Protein AF-M5PEW3-F1 (afdb_monomer)

Mean predicted aligned error: 4.43 Å

pLDDT: mean 91.27, std 10.27, range [37.97, 98.25]

Foldseek 3Di:
DPLQLACVLFDDPPDVLVVDQADAADVVGDPVLVVLLVSQQVNLVLCPDPVSCVVRVHPHDFKDACSRRVHSYGWIWGWDQDPVRDTDIDTDHNDDDPDDDDD

Nearest PDB structures (foldseek):
  2okl-assembly2_B  TM=9.380E-01  e=1.832E-09  Bacillus cereus ATCC 14579
  2aie-assembly1_P  TM=9.416E-01  e=1.873E-07  Streptococcus pneumoniae
  2ai7-assembly1_A  TM=9.437E-01  e=2.130E-07  Streptococcus pneumoniae
  3sw8-assembly1_P  TM=9.429E-01  e=9.339E-07  Streptococcus pneumoniae
  6ow7-assembly2_Q  TM=9.092E-01  e=7.701E-07  Streptococcus pneumoniae

Secondary structure (DSSP, 8-state):
--TTSSGGGSPPTT-GGGGSPPBP--SSPPHHHHHHHHHHHHHHHHHHSHHHHHHHTPPP-SEEEGGGGT--B-EEEEEEE-TTS-EEEEEEES---------

InterPro domains:
  IPR023635 Peptide deformylase [PF01327] (10-97)
  IPR036821 Peptide deformylase superfamily [G3DSA:3.90.45.10] (6-103)
  IPR036821 Peptide deformylase superfamily [SSF56420] (10-91)

Organism: NCBI:txid1274524

Sequence (103 aa):
MNKFHSDDLIIKEGHEILRKATADVSLPPTVEAKEELSAMLRFLQNSQDPQTAKTYRHRPGVGLSANQICLEKRLFASHFTDEENRQRGLHALKPNIIAIPSA

Structure (mmCIF, N/CA/C/O backbone):
data_AF-M5PEW3-F1
#
_entry.id   AF-M5PEW3-F1
#
loop_
_atom_site.group_PDB
_atom_site.id
_atom_site.type_symbol
_atom_site.label_atom_id
_atom_site.label_alt_id
_atom_site.label_comp_id
_atom_site.label_asym_id
_atom_site.label_entity_id
_atom_site.label_seq_id
_atom_site.pdbx_PDB_ins_code
_atom_site.Cartn_x
_atom_site.Cartn_y
_ato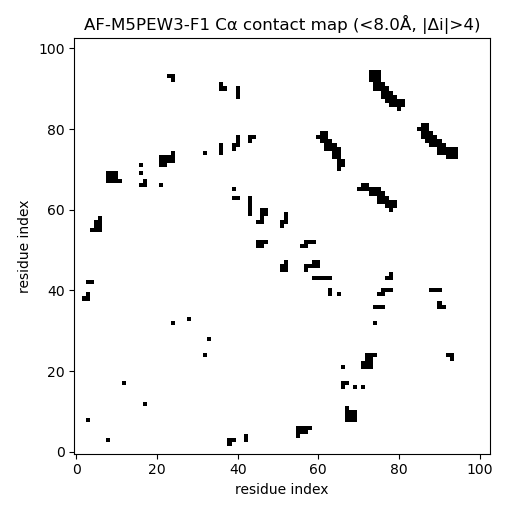m_site.Cartn_z
_atom_site.occupancy
_atom_site.B_iso_or_equiv
_atom_site.auth_seq_id
_atom_site.auth_comp_id
_atom_site.auth_asym_id
_atom_site.auth_atom_id
_atom_site.pdbx_PDB_model_num
ATOM 1 N N . MET A 1 1 ? -3.009 17.959 -8.376 1.00 37.97 1 MET A N 1
ATOM 2 C CA . MET A 1 1 ? -3.584 16.684 -8.867 1.00 37.97 1 MET A CA 1
ATOM 3 C C . MET A 1 1 ? -4.080 15.878 -7.670 1.00 37.97 1 MET A C 1
ATOM 5 O O . MET A 1 1 ? -3.283 15.276 -6.967 1.00 37.97 1 MET A O 1
ATOM 9 N N . ASN A 1 2 ? -5.389 15.939 -7.403 1.00 49.28 2 ASN A N 1
ATOM 10 C CA . ASN A 1 2 ? -6.070 15.400 -6.215 1.00 49.28 2 ASN A CA 1
ATOM 11 C C . ASN A 1 2 ? -6.566 13.958 -6.433 1.00 49.28 2 ASN A C 1
ATOM 13 O O . ASN A 1 2 ? -7.748 13.671 -6.288 1.00 49.28 2 ASN A O 1
ATOM 17 N N . LYS A 1 3 ? -5.676 13.032 -6.798 1.00 55.72 3 LYS A N 1
ATOM 18 C CA . LYS A 1 3 ? -6.067 11.659 -7.165 1.00 55.72 3 LYS A CA 1
ATOM 19 C C . LYS A 1 3 ? -6.497 10.755 -5.991 1.00 55.72 3 LYS A C 1
ATOM 21 O O . LYS A 1 3 ? -6.686 9.588 -6.259 1.00 55.72 3 LYS A O 1
ATOM 26 N N . PHE A 1 4 ? -6.632 11.236 -4.742 1.00 62.59 4 PHE A N 1
ATOM 27 C CA . PHE A 1 4 ? -6.758 10.382 -3.531 1.00 62.59 4 PHE A CA 1
ATOM 28 C C . PHE A 1 4 ? -7.734 10.880 -2.438 1.00 62.59 4 PHE A C 1
ATOM 30 O O . PHE A 1 4 ? -7.474 10.690 -1.257 1.00 62.59 4 PHE A O 1
ATOM 37 N N . HIS A 1 5 ? -8.833 11.558 -2.793 1.00 65.25 5 HIS A N 1
ATOM 38 C CA . HIS A 1 5 ? -9.757 12.157 -1.801 1.00 65.25 5 HIS A CA 1
ATOM 39 C C . HIS A 1 5 ? -10.980 11.296 -1.446 1.00 65.25 5 HIS A C 1
ATOM 41 O O . HIS A 1 5 ? -11.789 11.724 -0.635 1.00 65.25 5 HIS A O 1
ATOM 47 N N . SER A 1 6 ? -11.172 10.130 -2.066 1.00 66.12 6 SER A N 1
ATOM 48 C CA . SER A 1 6 ? -12.348 9.281 -1.823 1.00 66.12 6 SER A CA 1
ATOM 49 C C . SER A 1 6 ? -11.998 7.805 -1.987 1.00 66.12 6 SER A C 1
ATOM 51 O O . SER A 1 6 ? -11.122 7.459 -2.778 1.00 66.12 6 SER A O 1
ATOM 53 N N . ASP A 1 7 ? -12.712 6.934 -1.282 1.00 71.62 7 ASP A N 1
ATOM 54 C CA . ASP A 1 7 ? -12.624 5.477 -1.447 1.00 71.62 7 ASP A CA 1
ATOM 55 C C . ASP A 1 7 ? -13.120 4.982 -2.808 1.00 71.62 7 ASP A C 1
ATOM 57 O O . ASP A 1 7 ? -12.841 3.844 -3.176 1.00 71.62 7 ASP A O 1
ATOM 61 N N . ASP A 1 8 ? -13.796 5.828 -3.591 1.00 72.56 8 ASP A N 1
ATOM 62 C CA . ASP A 1 8 ? -14.264 5.495 -4.946 1.00 72.56 8 ASP A CA 1
ATOM 63 C C . ASP A 1 8 ? -13.124 5.114 -5.907 1.00 72.56 8 ASP A C 1
ATOM 65 O O . ASP A 1 8 ? -13.354 4.533 -6.966 1.00 72.56 8 ASP A O 1
ATOM 69 N N . LEU A 1 9 ? -11.885 5.437 -5.536 1.00 81.94 9 LEU A N 1
ATOM 70 C CA . LEU A 1 9 ? -10.677 5.070 -6.266 1.00 81.94 9 LEU A CA 1
ATOM 71 C C . LEU A 1 9 ? -10.268 3.612 -6.044 1.00 81.94 9 LEU A C 1
ATOM 73 O O . LEU A 1 9 ? -9.521 3.071 -6.857 1.00 81.94 9 LEU A O 1
ATOM 77 N N . ILE A 1 10 ? -10.724 2.988 -4.953 1.00 90.75 10 ILE A N 1
ATOM 78 C CA . ILE A 1 10 ? -10.436 1.591 -4.649 1.00 90.75 10 ILE A CA 1
ATOM 79 C C . ILE A 1 10 ? -11.391 0.712 -5.451 1.00 90.75 10 ILE A C 1
ATOM 81 O O . ILE A 1 10 ? -12.592 0.631 -5.175 1.00 90.75 10 ILE A O 1
ATOM 85 N N . ILE A 1 11 ? -10.853 0.007 -6.441 1.00 93.19 11 ILE A N 1
ATOM 86 C CA . ILE A 1 11 ? -11.647 -0.94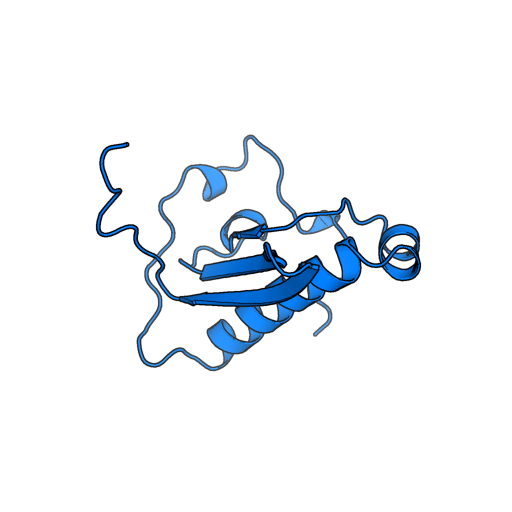3 -7.214 1.00 93.19 11 ILE A CA 1
ATOM 87 C C . ILE A 1 11 ? -12.043 -2.150 -6.369 1.00 93.19 11 ILE A C 1
ATOM 89 O O . ILE A 1 11 ? -11.303 -2.622 -5.502 1.00 93.19 11 ILE A O 1
ATOM 93 N N . LYS A 1 12 ? -13.238 -2.665 -6.650 1.00 92.38 12 LYS A N 1
ATOM 94 C CA . LYS A 1 12 ? -13.830 -3.791 -5.929 1.00 92.38 12 LYS A CA 1
ATOM 95 C C . LYS A 1 12 ? -13.491 -5.117 -6.603 1.00 92.38 12 LYS A C 1
ATOM 97 O O . LYS A 1 12 ? -13.041 -5.166 -7.750 1.00 92.38 12 LYS A O 1
ATOM 102 N N . GLU A 1 13 ? -13.717 -6.198 -5.864 1.00 92.12 13 GLU A N 1
ATOM 103 C CA . GLU A 1 13 ? -13.571 -7.560 -6.368 1.00 92.12 13 GLU A CA 1
ATOM 104 C C . GLU A 1 13 ? -14.318 -7.763 -7.699 1.00 92.12 13 GLU A C 1
ATOM 106 O O . GLU A 1 13 ? -15.374 -7.181 -7.936 1.00 92.12 13 GLU A O 1
ATOM 111 N N . GLY A 1 14 ? -13.736 -8.582 -8.579 1.00 93.50 14 GLY A N 1
ATOM 112 C CA . GLY A 1 14 ? -14.245 -8.841 -9.928 1.00 93.50 14 GLY A CA 1
ATOM 113 C C . GLY A 1 14 ? -13.573 -8.004 -11.019 1.00 93.50 14 GLY A C 1
ATOM 114 O O . GLY A 1 14 ? -13.605 -8.402 -12.180 1.00 93.50 14 GLY A O 1
ATOM 115 N N . HIS A 1 15 ? -12.895 -6.903 -10.674 1.00 94.81 15 HIS A N 1
ATOM 116 C CA . HIS A 1 15 ? -12.139 -6.122 -11.655 1.00 94.81 15 HIS A CA 1
ATOM 117 C C . HIS A 1 15 ? -10.889 -6.879 -12.144 1.00 94.81 15 HIS A C 1
ATOM 119 O O . HIS A 1 15 ? -10.074 -7.341 -11.344 1.00 94.81 15 HIS A O 1
ATOM 125 N N . GLU A 1 16 ? -10.697 -6.965 -13.464 1.00 94.38 16 GLU A N 1
ATOM 126 C CA . GLU A 1 16 ? -9.679 -7.817 -14.102 1.00 94.38 16 GLU A CA 1
ATOM 127 C C . GLU A 1 16 ? -8.241 -7.499 -13.649 1.00 94.38 16 GLU A C 1
ATOM 129 O O . GLU A 1 16 ? -7.445 -8.405 -13.418 1.00 94.38 16 GLU A O 1
ATOM 134 N N . ILE A 1 17 ? -7.911 -6.218 -13.445 1.00 94.19 17 ILE A N 1
ATOM 135 C CA . ILE A 1 17 ? -6.576 -5.786 -12.982 1.00 94.19 17 ILE A CA 1
ATOM 136 C C . ILE A 1 17 ? -6.180 -6.372 -11.614 1.00 94.19 17 ILE A C 1
ATOM 138 O O . ILE A 1 17 ? -4.995 -6.553 -11.348 1.00 94.19 17 ILE A O 1
ATOM 142 N N . LEU A 1 18 ? -7.147 -6.734 -10.759 1.00 95.56 18 LEU A N 1
ATOM 143 C CA . LEU A 1 18 ? -6.869 -7.398 -9.480 1.00 95.56 18 LEU A CA 1
ATOM 144 C C . LEU A 1 18 ? -6.396 -8.849 -9.665 1.00 95.56 18 LEU A C 1
ATOM 146 O O . LEU A 1 18 ? -5.866 -9.445 -8.731 1.00 95.56 18 LEU A O 1
ATOM 150 N N . ARG A 1 19 ? -6.595 -9.427 -10.857 1.00 94.62 19 ARG A N 1
ATOM 151 C CA . ARG A 1 19 ? -6.158 -10.779 -11.237 1.00 94.62 19 ARG A CA 1
ATOM 152 C C . ARG A 1 19 ? -4.925 -10.775 -12.145 1.00 94.62 19 ARG A C 1
ATOM 154 O O . ARG A 1 19 ? -4.392 -11.844 -12.430 1.00 94.62 19 ARG A O 1
ATOM 161 N N . LYS A 1 20 ? -4.462 -9.601 -12.585 1.00 92.56 20 LYS A N 1
ATOM 162 C CA . LYS A 1 20 ? -3.269 -9.444 -13.425 1.00 92.56 20 LYS A CA 1
ATOM 163 C C . LYS A 1 20 ? -2.017 -9.283 -12.570 1.00 92.56 20 LYS A C 1
ATOM 165 O O . LYS A 1 20 ? -2.033 -8.615 -11.537 1.00 92.56 20 LYS A O 1
ATOM 170 N N . ALA A 1 21 ? -0.915 -9.871 -13.029 1.00 91.50 21 ALA A N 1
ATOM 171 C CA . ALA A 1 21 ? 0.398 -9.564 -12.484 1.00 91.50 21 ALA A CA 1
ATOM 172 C C . ALA A 1 21 ? 0.769 -8.126 -12.872 1.00 91.50 21 ALA A C 1
ATOM 174 O O . ALA A 1 21 ? 0.763 -7.782 -14.050 1.00 91.50 21 ALA A O 1
ATOM 175 N N . THR A 1 22 ? 1.077 -7.284 -11.887 1.00 92.50 22 THR A N 1
ATOM 176 C CA . THR A 1 22 ? 1.471 -5.889 -12.132 1.00 92.50 22 THR A CA 1
ATOM 177 C C . THR A 1 22 ? 2.818 -5.803 -12.840 1.00 92.50 22 THR A C 1
ATOM 179 O O . THR A 1 22 ? 3.728 -6.565 -12.500 1.00 92.50 22 THR A O 1
ATOM 182 N N . ALA A 1 23 ? 2.984 -4.822 -13.729 1.00 92.06 23 ALA A N 1
ATOM 183 C CA . ALA A 1 23 ? 4.251 -4.593 -14.409 1.00 92.06 23 ALA A CA 1
ATOM 184 C C . ALA A 1 23 ? 5.356 -4.141 -13.440 1.00 92.06 23 ALA A C 1
ATOM 186 O O . ALA A 1 23 ? 5.115 -3.448 -12.444 1.00 92.06 23 ALA A O 1
ATOM 187 N N . ASP A 1 24 ? 6.590 -4.528 -13.754 1.00 91.69 24 ASP A N 1
ATOM 188 C CA . ASP A 1 24 ? 7.769 -4.059 -13.036 1.00 91.69 24 ASP A CA 1
ATOM 189 C C . ASP A 1 24 ? 7.961 -2.544 -13.210 1.00 91.69 24 ASP A C 1
ATOM 191 O O . ASP A 1 24 ? 7.632 -1.958 -14.241 1.00 91.69 24 ASP A O 1
ATOM 195 N N . VAL A 1 25 ? 8.532 -1.909 -12.186 1.00 92.81 25 VAL A N 1
ATOM 196 C CA . VAL A 1 25 ? 8.888 -0.484 -12.194 1.00 92.81 25 VAL A CA 1
ATOM 197 C C . VAL A 1 25 ? 10.396 -0.308 -12.363 1.00 92.81 25 VAL A C 1
ATOM 199 O O . VAL A 1 25 ? 11.180 -1.144 -11.906 1.00 92.81 25 VAL A O 1
ATOM 202 N N . SER A 1 26 ? 10.814 0.776 -13.023 1.00 92.25 26 SER A N 1
ATOM 203 C CA . SER A 1 26 ? 12.231 1.061 -13.269 1.00 92.25 26 SER A CA 1
ATOM 204 C C . SER A 1 26 ? 12.995 1.350 -11.976 1.00 92.25 26 SER A C 1
ATOM 206 O O . SER A 1 26 ? 12.453 1.917 -11.025 1.00 92.25 26 SER A O 1
ATOM 208 N N . LEU A 1 27 ? 14.288 1.022 -11.975 1.00 90.69 27 LEU A N 1
ATOM 209 C CA . LEU A 1 27 ? 15.239 1.432 -10.945 1.00 90.69 27 LEU A CA 1
ATOM 210 C C . LEU A 1 27 ? 16.401 2.179 -11.628 1.00 90.69 27 LEU A C 1
ATOM 212 O O . LEU A 1 27 ? 17.053 1.586 -12.486 1.00 90.69 27 LEU A O 1
ATOM 216 N N . PRO A 1 28 ? 16.655 3.460 -11.292 1.00 93.12 28 PRO A N 1
ATOM 217 C CA . PRO A 1 28 ? 15.970 4.264 -10.274 1.00 93.12 28 PRO A CA 1
ATOM 218 C C . PRO A 1 28 ? 14.498 4.571 -10.631 1.00 93.12 28 PRO A C 1
ATOM 220 O O . PRO A 1 28 ? 14.124 4.539 -11.808 1.00 93.12 28 PRO A O 1
ATOM 223 N N . PRO A 1 29 ? 13.644 4.860 -9.630 1.00 93.06 29 PRO A N 1
ATOM 224 C CA . PRO A 1 29 ? 12.241 5.142 -9.895 1.00 93.06 29 PRO A CA 1
ATOM 225 C C . PRO A 1 29 ? 12.020 6.463 -10.611 1.00 93.06 29 PRO A C 1
ATOM 227 O O . PRO A 1 29 ? 12.667 7.470 -10.301 1.00 93.06 29 PRO A O 1
ATOM 230 N N . THR A 1 30 ? 11.033 6.461 -11.506 1.00 95.62 30 THR A N 1
ATOM 231 C CA . THR A 1 30 ? 10.521 7.674 -12.141 1.00 95.62 30 THR A CA 1
ATOM 232 C C . THR A 1 30 ? 9.932 8.628 -11.102 1.00 95.62 30 THR A C 1
ATOM 234 O O . THR A 1 30 ? 9.544 8.229 -10.000 1.00 95.62 30 THR A O 1
ATOM 237 N N . VAL A 1 31 ? 9.852 9.911 -11.461 1.00 96.00 31 VAL A N 1
ATOM 238 C CA . VAL A 1 31 ? 9.187 10.927 -10.628 1.00 96.00 31 VAL A CA 1
ATOM 239 C C . VAL A 1 31 ? 7.737 10.523 -10.355 1.00 96.00 31 VAL A C 1
ATOM 241 O O . VAL A 1 31 ? 7.312 10.527 -9.206 1.00 96.00 31 VAL A O 1
ATOM 244 N N . GLU A 1 32 ? 7.031 10.055 -11.385 1.00 94.75 32 GLU A N 1
ATOM 245 C CA . GLU A 1 32 ? 5.649 9.589 -11.272 1.00 94.75 32 GLU A CA 1
ATOM 246 C C . GLU A 1 32 ? 5.492 8.452 -10.247 1.00 94.75 32 GLU A C 1
ATOM 248 O O . GLU A 1 32 ? 4.642 8.541 -9.367 1.00 94.75 32 GLU A O 1
ATOM 253 N N . ALA A 1 33 ? 6.347 7.421 -10.281 1.00 94.94 33 ALA A N 1
ATOM 254 C CA . ALA A 1 33 ? 6.260 6.307 -9.331 1.00 94.94 33 ALA A CA 1
ATOM 255 C C . ALA A 1 33 ? 6.482 6.756 -7.873 1.00 94.94 33 ALA A C 1
ATOM 257 O O . ALA A 1 33 ? 5.862 6.228 -6.948 1.00 94.94 33 ALA A O 1
ATOM 258 N N . LYS A 1 34 ? 7.352 7.753 -7.652 1.00 95.62 34 LYS A N 1
ATOM 259 C CA . LYS A 1 34 ? 7.567 8.349 -6.321 1.00 95.62 34 LYS A CA 1
ATOM 260 C C . LYS A 1 34 ? 6.338 9.120 -5.844 1.00 95.62 34 LYS A C 1
ATOM 262 O O . LYS A 1 34 ? 5.983 9.037 -4.666 1.00 95.62 34 LYS A O 1
ATOM 267 N N . GLU A 1 35 ? 5.704 9.872 -6.739 1.00 95.94 35 GLU A N 1
ATOM 268 C CA . GLU A 1 35 ? 4.482 10.619 -6.442 1.00 95.94 35 GLU A CA 1
ATOM 269 C C . GLU A 1 35 ? 3.309 9.682 -6.142 1.00 95.94 35 GLU A C 1
ATOM 271 O O . GLU A 1 35 ? 2.601 9.899 -5.160 1.00 95.94 35 GLU A O 1
ATOM 276 N N . GLU A 1 36 ? 3.149 8.609 -6.920 1.00 95.81 36 GLU A N 1
ATOM 277 C CA . GLU A 1 36 ? 2.132 7.574 -6.706 1.00 95.81 36 GLU A CA 1
ATOM 278 C C . GLU A 1 36 ? 2.279 6.928 -5.325 1.00 95.81 36 GLU A C 1
ATOM 280 O O . GLU A 1 36 ? 1.325 6.930 -4.550 1.00 95.81 36 GLU A O 1
ATOM 285 N N . LEU A 1 37 ? 3.481 6.467 -4.962 1.00 96.50 37 LEU A N 1
ATOM 286 C CA . LEU A 1 37 ? 3.758 5.903 -3.634 1.00 96.50 37 LEU A CA 1
ATOM 287 C C . LEU A 1 37 ? 3.470 6.891 -2.503 1.00 96.50 37 LEU A C 1
ATOM 289 O O . LEU A 1 37 ? 2.831 6.531 -1.515 1.00 96.50 37 LEU A O 1
ATOM 293 N N . SER A 1 38 ? 3.917 8.139 -2.663 1.00 96.75 38 SER A N 1
ATOM 294 C CA . SER A 1 38 ? 3.695 9.187 -1.664 1.00 96.75 38 SER A CA 1
ATOM 295 C C . SER A 1 38 ? 2.206 9.440 -1.453 1.00 96.75 38 SER A C 1
ATOM 297 O O . SER A 1 38 ? 1.756 9.670 -0.332 1.00 96.75 38 SER A O 1
ATOM 299 N N . ALA A 1 39 ? 1.427 9.403 -2.529 1.00 95.44 39 ALA A N 1
ATOM 300 C CA . ALA A 1 39 ? -0.001 9.629 -2.471 1.00 95.44 39 ALA A CA 1
ATOM 301 C C . ALA A 1 39 ? -0.764 8.415 -1.909 1.00 95.44 39 ALA A C 1
ATOM 303 O O . ALA A 1 39 ? -1.683 8.603 -1.114 1.00 95.44 39 ALA A O 1
ATOM 304 N N . MET A 1 40 ? -0.323 7.189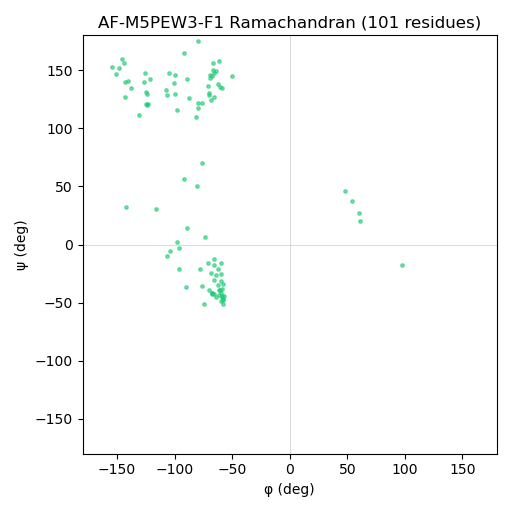 -2.215 1.00 96.56 40 MET A N 1
ATOM 305 C CA . MET A 1 40 ? -0.815 5.958 -1.584 1.00 96.56 40 MET A CA 1
ATOM 306 C C . MET A 1 40 ? -0.596 5.973 -0.065 1.00 96.56 40 MET A C 1
ATOM 308 O O . MET A 1 40 ? -1.505 5.636 0.690 1.00 9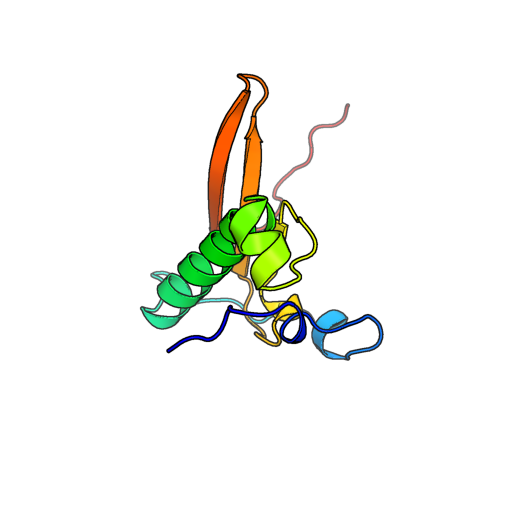6.56 40 MET A O 1
ATOM 312 N N . LEU A 1 41 ? 0.581 6.402 0.407 1.00 97.19 41 LEU A N 1
ATOM 313 C CA . LEU A 1 41 ? 0.851 6.492 1.843 1.00 97.19 41 LEU A CA 1
ATOM 314 C C . LEU A 1 41 ? -0.004 7.572 2.524 1.00 97.19 41 LEU A C 1
ATOM 316 O O . LEU A 1 41 ? -0.559 7.323 3.592 1.00 97.19 41 LEU A O 1
ATOM 320 N N . ARG A 1 42 ? -0.162 8.746 1.896 1.00 95.31 42 ARG A N 1
ATOM 321 C CA . ARG A 1 42 ? -1.043 9.813 2.410 1.00 95.31 42 ARG A CA 1
ATOM 322 C C . ARG A 1 42 ? -2.498 9.366 2.497 1.00 95.31 42 ARG A C 1
ATOM 324 O O . ARG A 1 42 ? -3.170 9.700 3.466 1.00 95.31 42 ARG A O 1
ATOM 331 N N . PHE A 1 43 ? -2.978 8.601 1.516 1.00 94.69 43 PHE A N 1
ATOM 332 C CA . PHE A 1 43 ? -4.311 8.005 1.568 1.00 94.69 43 PHE A CA 1
ATOM 333 C C . PHE A 1 43 ? -4.469 7.117 2.809 1.00 94.69 43 PHE A C 1
ATOM 335 O O . PHE A 1 43 ? -5.431 7.282 3.552 1.00 94.69 43 PHE A O 1
ATOM 342 N N . LEU A 1 44 ? -3.497 6.241 3.092 1.00 95.88 44 LEU A N 1
ATOM 343 C CA . LEU A 1 44 ? -3.530 5.391 4.287 1.00 95.88 44 LEU A CA 1
ATOM 344 C C . LEU A 1 44 ? -3.538 6.218 5.582 1.00 95.88 44 LEU A C 1
ATOM 346 O O . LEU A 1 44 ? -4.348 5.946 6.464 1.00 95.88 44 LEU A O 1
ATOM 350 N N . GLN A 1 45 ? -2.709 7.260 5.672 1.00 95.38 45 GLN A N 1
ATOM 351 C CA . GLN A 1 45 ? -2.674 8.171 6.824 1.00 95.38 45 GLN A CA 1
ATOM 352 C C . GLN A 1 45 ? -4.024 8.867 7.050 1.00 95.38 45 GLN A C 1
ATOM 354 O O . GLN A 1 45 ? -4.563 8.820 8.153 1.00 95.38 45 GLN A O 1
ATOM 359 N N . ASN A 1 46 ? -4.613 9.434 5.994 1.00 93.81 46 ASN A N 1
ATOM 360 C CA . ASN A 1 46 ? -5.930 10.074 6.054 1.00 93.81 46 ASN A CA 1
ATOM 361 C C . ASN A 1 46 ? -7.055 9.065 6.342 1.00 93.81 46 ASN A C 1
ATOM 363 O O . ASN A 1 46 ? -8.055 9.401 6.965 1.00 93.81 46 ASN A O 1
ATOM 367 N N . SER A 1 47 ? -6.913 7.810 5.910 1.00 94.06 47 SER A N 1
ATOM 368 C CA . SER A 1 47 ? -7.904 6.770 6.211 1.00 94.06 47 SER A CA 1
ATOM 369 C C . SER A 1 47 ? -7.934 6.391 7.695 1.00 94.06 47 SER A C 1
ATOM 371 O O . SER A 1 47 ? -8.949 5.894 8.177 1.00 94.06 47 SER A O 1
ATOM 373 N N . GLN A 1 48 ? -6.828 6.608 8.414 1.00 94.88 48 GLN A N 1
ATOM 374 C CA . GLN A 1 48 ? -6.680 6.269 9.831 1.00 94.88 48 GLN A CA 1
ATOM 375 C C . GLN A 1 48 ? -6.962 7.458 10.761 1.00 94.88 48 GLN A C 1
ATOM 377 O O . GLN A 1 48 ? -7.276 7.245 11.931 1.00 94.88 48 GLN A O 1
ATOM 382 N N . ASP A 1 49 ? -6.884 8.695 10.263 1.00 94.62 49 ASP A N 1
ATOM 383 C CA . ASP A 1 49 ? -7.255 9.882 11.030 1.00 94.62 49 ASP A CA 1
ATOM 384 C C . ASP A 1 49 ? -8.795 10.029 11.110 1.00 94.62 49 ASP A C 1
ATOM 386 O O . ASP A 1 49 ? -9.462 10.139 10.080 1.00 94.62 49 ASP A O 1
ATOM 390 N N . PRO A 1 50 ? -9.402 10.068 12.314 1.00 93.38 50 PRO A N 1
ATOM 391 C CA . PRO A 1 50 ? -10.859 10.064 12.463 1.00 93.38 50 PRO A CA 1
ATOM 392 C C . PRO A 1 50 ? -11.582 11.234 11.782 1.00 93.38 50 PRO A C 1
ATOM 394 O O . PRO A 1 50 ? -12.735 11.088 11.362 1.00 93.38 50 PRO A O 1
ATOM 397 N N . GLN A 1 51 ? -10.942 12.404 11.690 1.00 92.69 51 GLN A N 1
ATOM 398 C CA . GLN A 1 51 ? -11.554 13.600 11.111 1.00 92.69 51 GLN A CA 1
ATOM 399 C C . GLN A 1 51 ? -11.621 13.497 9.586 1.00 92.69 51 GLN A C 1
ATOM 401 O O . GLN A 1 51 ? -12.686 13.671 8.981 1.00 92.69 51 GLN A O 1
ATOM 406 N N . THR A 1 52 ? -10.492 13.185 8.961 1.00 89.50 52 THR A N 1
ATOM 407 C CA . THR A 1 52 ? -10.377 13.031 7.510 1.00 89.50 52 THR A CA 1
ATOM 408 C C . THR A 1 52 ? -11.092 11.775 7.025 1.00 89.50 52 THR A C 1
ATOM 410 O O . THR A 1 52 ? -11.833 11.863 6.046 1.00 89.50 52 THR A O 1
ATOM 413 N N . ALA A 1 53 ? -11.021 10.658 7.755 1.00 89.69 53 ALA A N 1
ATOM 414 C CA . ALA A 1 53 ? -11.758 9.442 7.423 1.00 89.69 53 ALA A CA 1
ATOM 415 C C . ALA A 1 53 ? -13.274 9.672 7.391 1.00 89.69 53 ALA A C 1
ATOM 417 O O . ALA A 1 53 ? -13.949 9.237 6.460 1.00 89.69 53 ALA A O 1
ATOM 418 N N . LYS A 1 54 ? -13.827 10.431 8.347 1.00 89.19 54 LYS A N 1
ATOM 419 C CA . LYS A 1 54 ? -15.252 10.799 8.330 1.00 89.19 54 LYS A CA 1
ATOM 420 C C . LYS A 1 54 ? -15.593 11.736 7.170 1.00 89.19 54 LYS A C 1
ATOM 422 O O . LYS A 1 54 ? -16.634 11.566 6.537 1.00 89.19 54 LYS A O 1
ATOM 427 N N . THR A 1 55 ? -14.731 12.717 6.902 1.00 87.31 55 THR A N 1
ATOM 428 C CA . THR A 1 55 ? -14.937 13.732 5.855 1.00 87.31 55 THR A CA 1
ATOM 429 C C . THR A 1 55 ? -14.967 13.105 4.463 1.00 87.31 55 THR A C 1
ATOM 431 O O . THR A 1 55 ? -15.862 13.392 3.672 1.00 87.31 55 THR A O 1
ATOM 434 N N . TYR A 1 56 ? -14.026 12.205 4.193 1.00 83.69 56 TYR A N 1
ATOM 435 C CA . TYR A 1 56 ? -13.846 11.554 2.896 1.00 83.69 56 TYR A CA 1
ATOM 436 C C . TYR A 1 56 ? -14.483 10.163 2.812 1.00 83.69 56 TYR A C 1
ATOM 438 O O . TYR A 1 56 ? -14.396 9.504 1.780 1.00 83.69 56 TYR A O 1
ATOM 446 N N . ARG A 1 57 ? -15.156 9.732 3.888 1.00 85.31 57 ARG A N 1
ATOM 447 C CA . ARG A 1 57 ? -15.774 8.406 4.035 1.0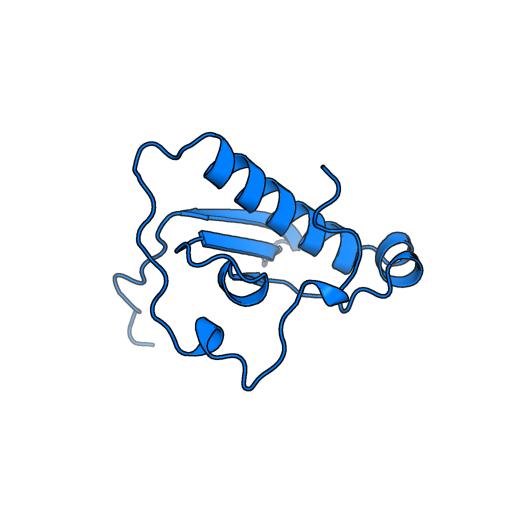0 85.31 57 ARG A CA 1
ATOM 448 C C . ARG A 1 57 ? -14.785 7.267 3.789 1.00 85.31 57 ARG A C 1
ATOM 450 O O . ARG A 1 57 ? -15.161 6.244 3.224 1.00 85.31 57 ARG A O 1
ATOM 457 N N . HIS A 1 58 ? -13.543 7.453 4.227 1.00 86.25 58 HIS A N 1
ATOM 458 C CA . HIS A 1 58 ? -12.520 6.434 4.095 1.00 86.25 58 HIS A CA 1
ATOM 459 C C . HIS A 1 58 ? -12.779 5.264 5.036 1.00 86.25 58 HIS A C 1
ATOM 461 O O . HIS A 1 58 ? -13.050 5.440 6.227 1.00 86.25 58 HIS A O 1
ATOM 467 N N . ARG A 1 59 ? -12.618 4.054 4.513 1.00 89.62 59 ARG A N 1
ATOM 468 C CA . ARG A 1 59 ? -12.420 2.851 5.303 1.00 89.62 59 ARG A CA 1
ATOM 469 C C . ARG A 1 59 ? -10.953 2.808 5.749 1.00 89.62 59 ARG A C 1
ATOM 471 O O . ARG A 1 59 ? -10.072 2.763 4.891 1.00 89.62 59 ARG A O 1
ATOM 478 N N . PRO A 1 60 ? -10.674 2.753 7.063 1.00 92.69 60 PRO A N 1
ATOM 479 C CA . PRO A 1 60 ? -9.307 2.640 7.552 1.00 92.69 60 PRO A CA 1
ATOM 480 C C 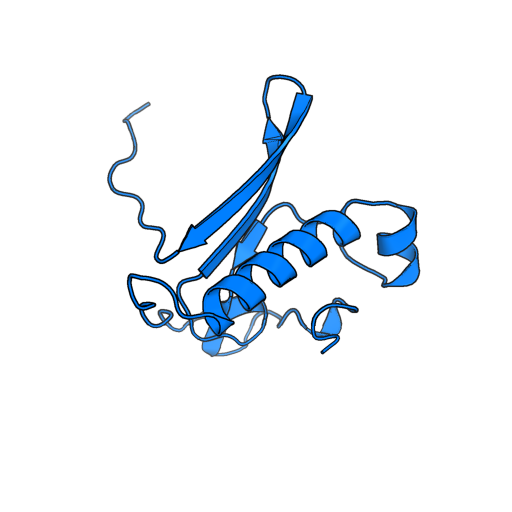. PRO A 1 60 ? -8.615 1.386 7.009 1.00 92.69 60 PRO A C 1
ATOM 482 O O . PRO A 1 60 ? -9.184 0.289 7.033 1.00 92.69 60 PRO A O 1
ATOM 485 N N . GLY A 1 61 ? -7.374 1.544 6.550 1.00 94.50 61 GLY A N 1
ATOM 486 C CA . GLY A 1 61 ? -6.532 0.454 6.063 1.00 94.50 61 GLY A CA 1
ATOM 487 C C . GLY A 1 61 ? -5.066 0.667 6.426 1.00 94.50 61 GLY A C 1
ATOM 488 O O . GLY A 1 61 ? -4.633 1.795 6.643 1.00 94.50 61 GLY A O 1
ATOM 489 N N . VAL A 1 62 ? -4.294 -0.420 6.496 1.00 97.31 62 VAL A N 1
ATOM 490 C CA . VAL A 1 62 ? -2.857 -0.391 6.848 1.00 97.31 62 VAL A CA 1
ATOM 491 C C . VAL A 1 62 ? -1.931 -0.648 5.658 1.00 97.31 62 VAL A C 1
ATOM 493 O O . VAL A 1 62 ? -0.720 -0.468 5.762 1.00 97.31 62 VAL A O 1
ATOM 496 N N . GLY A 1 63 ? -2.477 -1.063 4.516 1.00 97.44 63 GLY A N 1
ATOM 497 C CA . GLY A 1 63 ? -1.717 -1.372 3.309 1.00 97.44 63 GLY A CA 1
ATOM 498 C C . GLY A 1 63 ? -2.539 -1.124 2.052 1.00 97.44 63 GLY A C 1
ATOM 499 O O . GLY A 1 63 ? -3.757 -1.301 2.062 1.00 97.44 63 GLY A O 1
ATOM 500 N N . LEU A 1 64 ? -1.861 -0.700 0.987 1.00 96.94 64 LEU A N 1
ATOM 501 C CA . LEU A 1 64 ? -2.453 -0.418 -0.317 1.00 96.94 64 LEU A CA 1
ATOM 502 C C . LEU A 1 64 ? -1.483 -0.846 -1.422 1.00 96.94 64 LEU A C 1
ATOM 504 O O . LEU A 1 64 ? -0.324 -0.420 -1.439 1.00 96.94 64 LEU A O 1
ATOM 508 N N . SER A 1 65 ? -1.955 -1.662 -2.362 1.00 96.50 65 SER A N 1
ATOM 509 C CA . SER A 1 65 ? -1.227 -1.991 -3.591 1.00 96.50 65 SER A CA 1
ATOM 510 C C . SER A 1 65 ? -1.731 -1.158 -4.769 1.00 96.50 65 SER A C 1
ATOM 512 O O . SER A 1 65 ? -2.914 -0.836 -4.867 1.00 96.50 65 SER A O 1
ATOM 514 N N . ALA A 1 66 ? -0.834 -0.805 -5.691 1.00 95.69 66 ALA A N 1
ATOM 515 C CA . ALA A 1 66 ? -1.153 0.069 -6.824 1.00 95.69 66 ALA A CA 1
ATOM 516 C C . ALA A 1 66 ? -2.294 -0.464 -7.718 1.00 95.69 66 ALA A C 1
ATOM 518 O O . ALA A 1 66 ? -3.121 0.310 -8.198 1.00 95.69 66 ALA A O 1
ATOM 519 N N . ASN A 1 67 ? -2.416 -1.781 -7.888 1.00 95.19 67 ASN A N 1
ATOM 520 C CA . ASN A 1 67 ? -3.512 -2.357 -8.672 1.00 95.19 67 ASN A CA 1
ATOM 521 C C . ASN A 1 67 ? -4.899 -2.104 -8.055 1.00 95.19 67 ASN A C 1
ATOM 523 O O . ASN A 1 67 ? -5.864 -2.019 -8.808 1.00 95.19 67 ASN A O 1
ATOM 527 N N . GLN A 1 68 ? -5.015 -1.908 -6.732 1.00 95.31 68 GLN A N 1
ATOM 528 C CA . GLN A 1 68 ? -6.284 -1.550 -6.080 1.00 95.31 68 GLN A CA 1
ATOM 529 C C . GLN A 1 68 ? -6.788 -0.161 -6.486 1.00 95.31 68 GLN A C 1
ATOM 531 O O . GLN A 1 68 ? -7.964 0.126 -6.307 1.00 95.31 68 GLN A O 1
ATOM 536 N N . ILE A 1 69 ? -5.923 0.680 -7.052 1.00 94.19 69 ILE A N 1
ATOM 537 C CA . ILE A 1 69 ? -6.240 2.027 -7.547 1.00 94.19 69 ILE A CA 1
ATOM 538 C C . ILE A 1 69 ? -6.041 2.135 -9.065 1.00 94.19 69 ILE A C 1
ATOM 540 O O . ILE A 1 69 ? -5.689 3.193 -9.583 1.00 94.19 69 ILE A O 1
ATOM 544 N N . CYS A 1 70 ? -6.243 1.026 -9.785 1.00 92.94 70 CYS A N 1
ATOM 545 C CA . CYS A 1 70 ? -6.113 0.937 -11.244 1.00 92.94 70 CYS A CA 1
ATOM 546 C C . CYS A 1 70 ? -4.716 1.250 -11.810 1.00 92.94 70 CYS A C 1
ATOM 548 O O . CYS A 1 70 ? -4.589 1.542 -12.999 1.00 92.94 70 CYS A O 1
ATOM 550 N N . LEU A 1 71 ? -3.656 1.168 -11.003 1.00 93.06 71 LEU A N 1
ATOM 551 C CA . LEU A 1 71 ? -2.285 1.314 -11.484 1.00 93.06 71 LEU A CA 1
ATOM 552 C C . LEU A 1 71 ? -1.660 -0.067 -11.700 1.00 93.06 71 LEU A C 1
ATOM 554 O O . LEU A 1 71 ? -1.429 -0.820 -10.755 1.00 93.06 71 LEU A O 1
ATOM 558 N N . GLU A 1 72 ? -1.329 -0.396 -12.947 1.00 94.44 72 GLU A N 1
ATOM 559 C CA . GLU A 1 72 ? -0.668 -1.657 -13.313 1.00 94.44 72 GLU A CA 1
ATOM 560 C C . GLU A 1 72 ? 0.851 -1.600 -13.057 1.00 94.44 72 GLU A C 1
ATOM 562 O O . GLU A 1 72 ? 1.670 -1.887 -13.923 1.00 94.44 72 GLU A O 1
ATOM 567 N N . LYS A 1 73 ? 1.243 -1.188 -11.849 1.00 95.31 73 LYS A N 1
ATOM 568 C CA . LYS A 1 73 ? 2.640 -1.018 -11.428 1.00 95.31 73 LYS A CA 1
ATOM 569 C C . LYS A 1 73 ? 2.887 -1.792 -10.139 1.00 95.31 73 LYS A C 1
ATOM 571 O O . LYS A 1 73 ? 2.052 -1.779 -9.235 1.00 95.31 73 LYS A O 1
ATOM 576 N N . ARG A 1 74 ? 4.046 -2.443 -10.013 1.00 96.56 74 ARG A N 1
ATOM 577 C CA . ARG A 1 74 ? 4.445 -3.190 -8.808 1.00 96.56 74 ARG A CA 1
ATOM 578 C C . ARG A 1 74 ? 4.899 -2.242 -7.691 1.00 96.56 74 ARG A C 1
ATOM 580 O O . ARG A 1 74 ? 6.083 -2.157 -7.360 1.00 96.56 74 ARG A O 1
ATOM 587 N N . LEU A 1 75 ? 3.936 -1.511 -7.136 1.00 97.12 75 LEU A N 1
ATOM 588 C CA . LEU A 1 75 ? 4.096 -0.549 -6.048 1.00 97.12 75 LEU A CA 1
ATOM 589 C C . LEU A 1 75 ? 3.215 -0.943 -4.863 1.00 97.12 75 LEU A C 1
ATOM 591 O O . LEU A 1 75 ? 2.079 -1.396 -5.032 1.00 97.12 75 LEU A O 1
ATOM 595 N N . PHE A 1 76 ? 3.738 -0.736 -3.661 1.00 97.94 76 PHE A N 1
ATOM 596 C CA . PHE A 1 76 ? 3.029 -1.003 -2.419 1.00 97.94 76 PHE A CA 1
ATOM 597 C C . PHE A 1 76 ? 3.366 0.062 -1.378 1.00 97.94 76 PHE A C 1
ATOM 599 O O . PHE A 1 76 ? 4.519 0.481 -1.254 1.00 97.94 76 PHE A O 1
ATOM 606 N N . ALA A 1 77 ? 2.359 0.481 -0.619 1.00 98.12 77 ALA A N 1
ATOM 607 C CA . ALA A 1 77 ? 2.517 1.360 0.527 1.00 98.12 77 ALA A CA 1
ATOM 608 C C . ALA A 1 77 ? 1.877 0.725 1.763 1.00 98.12 77 ALA A C 1
ATOM 610 O O . ALA A 1 77 ? 0.860 0.036 1.660 1.00 98.12 77 ALA A O 1
ATOM 611 N N . SER A 1 78 ? 2.452 0.983 2.934 1.00 98.25 78 SER A N 1
ATOM 612 C CA . SER A 1 78 ? 1.877 0.563 4.210 1.00 98.25 78 SER A CA 1
ATOM 613 C C . SER A 1 78 ? 2.051 1.638 5.274 1.00 98.25 78 SER A C 1
ATOM 615 O O . SER A 1 78 ? 3.086 2.300 5.328 1.00 98.25 78 SER A O 1
ATOM 617 N N . HIS A 1 79 ? 1.026 1.813 6.105 1.00 98.25 79 HIS A N 1
ATOM 618 C CA . HIS A 1 79 ? 1.033 2.680 7.275 1.00 98.25 79 HIS A CA 1
ATOM 619 C C . HIS A 1 79 ? 0.489 1.892 8.466 1.00 98.25 79 HIS A C 1
ATOM 621 O O . HIS A 1 79 ? -0.685 1.518 8.468 1.00 98.25 79 HIS A O 1
ATOM 627 N N . PHE A 1 80 ? 1.336 1.590 9.443 1.00 97.31 80 PHE A N 1
ATOM 628 C CA . PHE A 1 80 ? 1.006 0.676 10.536 1.00 97.31 80 PHE A CA 1
ATOM 629 C C . PHE A 1 80 ? 1.670 1.094 11.848 1.00 97.31 80 PHE A C 1
ATOM 631 O O . PHE A 1 80 ? 2.666 1.818 11.856 1.00 97.31 80 PHE A O 1
ATOM 638 N N . THR A 1 81 ? 1.128 0.605 12.960 1.00 97.31 81 THR A N 1
ATOM 639 C CA . THR A 1 81 ? 1.730 0.742 14.289 1.00 97.31 81 THR A CA 1
ATOM 640 C C . THR A 1 81 ? 2.697 -0.418 14.530 1.00 97.31 81 THR A C 1
ATOM 642 O O . THR A 1 81 ? 2.299 -1.572 14.378 1.00 97.31 81 THR A O 1
ATOM 645 N N . ASP A 1 82 ? 3.951 -0.130 14.885 1.00 95.81 82 ASP A N 1
ATOM 646 C CA . ASP A 1 82 ? 4.939 -1.153 15.252 1.00 95.81 82 ASP A CA 1
ATOM 647 C C . ASP A 1 82 ? 4.768 -1.655 16.702 1.00 95.81 82 ASP A C 1
ATOM 649 O O . ASP A 1 82 ? 3.940 -1.154 17.465 1.00 95.81 82 ASP A O 1
ATOM 653 N N . GLU A 1 83 ? 5.561 -2.657 17.089 1.00 96.38 83 GLU A N 1
ATOM 654 C CA . GLU A 1 83 ? 5.534 -3.264 18.432 1.00 96.38 83 GLU A CA 1
ATOM 655 C C . GLU A 1 83 ? 5.903 -2.277 19.556 1.00 96.38 83 GLU A C 1
ATOM 657 O O . GLU A 1 83 ? 5.511 -2.459 20.706 1.00 96.38 83 GLU A O 1
ATOM 662 N N . GLU A 1 84 ? 6.604 -1.190 19.223 1.00 97.31 84 GLU A N 1
ATOM 663 C CA . GLU A 1 84 ? 6.942 -0.099 20.143 1.00 97.31 84 GLU A CA 1
ATOM 664 C C . GLU A 1 84 ? 5.856 0.998 20.171 1.00 97.31 84 GLU A C 1
ATOM 666 O O . GLU A 1 84 ? 6.087 2.092 20.689 1.00 97.31 84 GLU A O 1
ATOM 671 N N . ASN A 1 85 ? 4.662 0.728 19.630 1.00 95.62 85 ASN A N 1
ATOM 672 C CA . ASN A 1 85 ? 3.543 1.668 19.506 1.00 95.62 85 ASN A CA 1
ATOM 673 C C . ASN A 1 85 ? 3.848 2.921 18.665 1.00 95.62 85 ASN A C 1
ATOM 675 O O . ASN A 1 85 ? 3.226 3.971 18.849 1.00 95.62 85 ASN A O 1
ATOM 679 N N . ARG A 1 86 ? 4.779 2.843 17.708 1.00 96.62 86 ARG A N 1
ATOM 680 C CA . ARG A 1 86 ? 5.101 3.963 16.813 1.00 96.62 86 ARG A CA 1
ATOM 681 C C . ARG A 1 86 ? 4.435 3.786 15.459 1.00 96.62 86 ARG A C 1
ATOM 683 O O . ARG A 1 86 ? 4.451 2.702 14.883 1.00 96.62 86 ARG A O 1
ATOM 690 N N . GLN A 1 87 ? 3.915 4.882 14.912 1.00 96.06 87 GLN A N 1
ATOM 691 C CA . GLN A 1 87 ? 3.427 4.914 13.534 1.00 96.06 87 GLN A CA 1
ATOM 692 C C . GLN A 1 87 ? 4.601 4.820 12.554 1.00 96.06 87 GLN A C 1
ATOM 694 O O . GLN A 1 87 ? 5.571 5.580 12.645 1.00 96.06 87 GLN A O 1
ATOM 699 N N . ARG A 1 88 ? 4.512 3.891 11.604 1.00 97.31 88 ARG A N 1
ATOM 700 C CA . ARG A 1 88 ? 5.511 3.632 10.569 1.00 97.31 88 ARG A CA 1
ATOM 701 C C . ARG A 1 88 ? 4.866 3.723 9.195 1.00 97.31 88 ARG A C 1
ATOM 703 O O . ARG A 1 88 ? 3.836 3.107 8.944 1.00 97.31 88 ARG A O 1
ATOM 710 N N . GLY A 1 89 ? 5.507 4.471 8.299 1.00 97.50 89 GLY A N 1
ATOM 711 C CA . GLY A 1 89 ? 5.178 4.505 6.877 1.00 97.50 89 GLY A CA 1
ATOM 712 C C . GLY A 1 89 ? 6.240 3.776 6.059 1.00 97.50 89 GLY A C 1
ATOM 713 O O . GLY A 1 89 ? 7.433 4.006 6.249 1.00 97.50 89 GLY A O 1
ATOM 714 N N . LEU A 1 90 ? 5.809 2.920 5.138 1.00 97.62 90 LEU A N 1
ATOM 715 C CA . LEU A 1 90 ? 6.659 2.165 4.226 1.00 97.62 90 LEU A CA 1
ATOM 716 C C . LEU A 1 90 ? 6.239 2.441 2.782 1.00 97.62 90 LEU A C 1
ATOM 718 O O . LEU A 1 90 ? 5.075 2.268 2.424 1.00 97.62 90 LEU A O 1
ATOM 722 N N . HIS A 1 91 ? 7.214 2.792 1.946 1.00 97.62 91 HIS A N 1
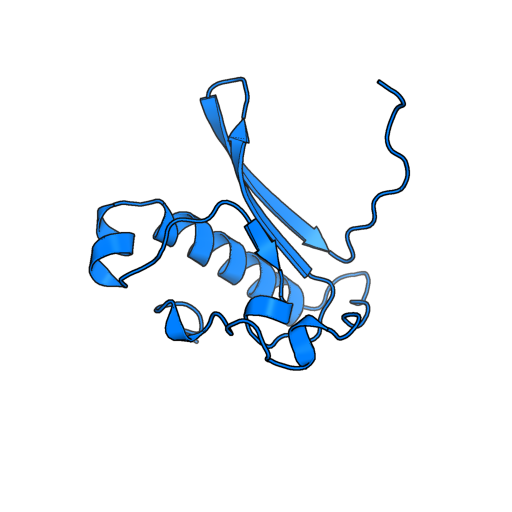ATOM 723 C CA . HIS A 1 91 ? 7.092 2.753 0.492 1.00 97.62 91 HIS A CA 1
ATOM 724 C C . HIS A 1 91 ? 7.913 1.580 -0.030 1.00 97.62 91 HIS A C 1
ATOM 726 O O . HIS A 1 91 ? 9.098 1.471 0.284 1.00 97.62 91 HIS A O 1
ATOM 732 N N . ALA A 1 92 ? 7.310 0.729 -0.851 1.00 96.62 92 ALA A N 1
ATOM 733 C CA . ALA A 1 92 ? 7.989 -0.407 -1.445 1.00 96.62 92 ALA A CA 1
ATOM 734 C C . ALA A 1 92 ? 7.854 -0.380 -2.969 1.00 96.62 92 ALA A C 1
ATOM 736 O O . ALA A 1 92 ? 6.754 -0.417 -3.528 1.00 96.62 92 ALA A O 1
ATOM 737 N N . LEU A 1 93 ? 9.006 -0.339 -3.639 1.00 95.88 93 LEU A N 1
ATOM 738 C CA . LEU A 1 93 ? 9.119 -0.461 -5.086 1.00 95.88 93 LEU A CA 1
ATOM 739 C C . LEU A 1 93 ? 9.523 -1.874 -5.450 1.00 95.88 93 LEU A C 1
ATOM 741 O O . LEU A 1 93 ? 10.499 -2.388 -4.907 1.00 95.88 93 LEU A O 1
ATOM 745 N N . LYS A 1 94 ? 8.786 -2.484 -6.383 1.00 94.50 94 LYS A N 1
ATOM 746 C CA . LYS A 1 94 ? 9.031 -3.857 -6.829 1.00 94.50 94 LYS A CA 1
ATOM 747 C C . LYS A 1 94 ? 9.213 -4.836 -5.639 1.00 94.50 94 LYS A C 1
ATOM 749 O O . LYS A 1 94 ? 10.156 -5.627 -5.655 1.00 94.50 94 LYS A O 1
ATOM 754 N N . PRO A 1 95 ? 8.363 -4.803 -4.582 1.00 95.12 95 PRO A N 1
ATOM 755 C CA . PRO A 1 95 ? 8.551 -5.670 -3.418 1.00 95.12 95 PRO A CA 1
ATOM 756 C C . PRO A 1 95 ? 8.481 -7.142 -3.810 1.00 95.12 95 PRO A C 1
ATOM 758 O O . PRO A 1 95 ? 7.579 -7.552 -4.547 1.00 95.12 95 PRO A O 1
ATOM 761 N N . ASN A 1 96 ? 9.411 -7.940 -3.290 1.00 93.81 96 ASN A N 1
ATOM 762 C CA . ASN A 1 96 ? 9.447 -9.385 -3.465 1.00 93.81 96 ASN A CA 1
ATOM 763 C C . ASN A 1 96 ? 9.806 -10.063 -2.141 1.00 93.81 96 ASN A C 1
ATOM 765 O O . ASN A 1 96 ? 10.750 -9.642 -1.475 1.00 93.81 96 ASN A O 1
ATOM 769 N N . ILE A 1 97 ? 9.080 -11.119 -1.782 1.00 95.31 97 ILE A N 1
ATOM 770 C CA . ILE A 1 97 ? 9.433 -11.960 -0.636 1.00 95.31 97 ILE A CA 1
ATOM 771 C C . ILE A 1 97 ? 10.542 -12.907 -1.102 1.00 95.31 97 ILE A C 1
ATOM 773 O O . ILE A 1 97 ? 10.335 -13.680 -2.033 1.00 95.31 97 ILE A O 1
ATOM 777 N N . ILE A 1 98 ? 11.727 -12.812 -0.494 1.00 96.50 98 ILE A N 1
ATOM 778 C CA . ILE A 1 98 ? 12.897 -13.624 -0.876 1.00 96.50 98 ILE A CA 1
ATOM 779 C C . ILE A 1 98 ? 12.952 -14.936 -0.089 1.00 96.50 98 ILE A C 1
ATOM 781 O O . ILE A 1 98 ? 13.327 -15.969 -0.633 1.00 96.50 98 ILE A O 1
ATOM 785 N N . ALA A 1 99 ? 12.561 -14.898 1.182 1.00 94.94 99 ALA A N 1
ATOM 786 C CA . ALA A 1 99 ? 12.494 -16.057 2.057 1.00 94.94 99 ALA A CA 1
ATOM 787 C C . ALA A 1 99 ? 11.451 -15.809 3.150 1.00 94.94 99 ALA A C 1
ATOM 789 O O . ALA A 1 99 ? 11.197 -14.664 3.526 1.00 94.94 99 ALA A O 1
ATOM 790 N N . ILE A 1 100 ? 10.874 -16.890 3.664 1.00 94.19 100 ILE A N 1
ATOM 791 C CA . ILE A 1 100 ? 10.043 -16.889 4.866 1.00 94.19 100 ILE A CA 1
ATOM 792 C C . ILE A 1 100 ? 10.706 -17.889 5.817 1.00 94.19 100 ILE A C 1
ATOM 794 O O . ILE A 1 100 ? 10.898 -19.037 5.408 1.00 94.19 100 ILE A O 1
ATOM 798 N N . PRO A 1 101 ? 11.122 -17.484 7.030 1.00 91.00 101 PRO A N 1
ATOM 799 C CA . PRO A 1 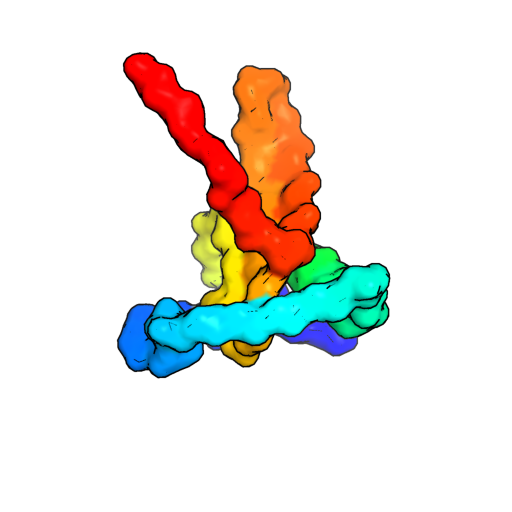101 ? 11.694 -18.423 7.985 1.00 91.00 101 PRO A CA 1
ATOM 800 C C . PRO A 1 101 ? 10.645 -19.477 8.365 1.00 91.00 101 PRO A C 1
ATOM 802 O O . PRO A 1 101 ? 9.474 -19.150 8.561 1.00 91.00 101 PRO A O 1
ATOM 805 N N . SER A 1 102 ? 11.057 -20.744 8.448 1.00 83.75 102 SER A N 1
ATOM 806 C CA . SER A 1 102 ? 10.226 -21.793 9.040 1.00 83.75 102 SER A CA 1
ATOM 807 C C . SER A 1 102 ? 10.045 -21.491 10.527 1.00 83.75 102 SER A C 1
ATOM 809 O O . SER A 1 102 ? 11.044 -21.255 11.210 1.00 83.75 102 SER A O 1
ATOM 811 N N . ALA A 1 103 ? 8.789 -21.456 10.973 1.00 72.31 103 ALA A N 1
ATOM 812 C CA . ALA A 1 103 ? 8.415 -21.269 12.374 1.00 72.31 103 ALA A CA 1
ATOM 813 C C . ALA A 1 103 ? 9.008 -22.351 13.288 1.00 72.31 103 ALA A C 1
ATOM 815 O O . ALA A 1 103 ? 9.175 -23.497 12.807 1.00 72.31 103 ALA A O 1
#

Radius of gyration: 14.52 Å; Cα contacts (8 Å, |Δi|>4): 147; chains: 1; bounding box: 32×38×35 Å

Solvent-accessible surface area (backbone atoms only — not comparable to full-atom values): 6193 Å² total; per-residue (Å²): 138,83,90,64,70,47,53,86,53,54,64,60,91,88,48,66,60,76,76,49,84,53,38,83,63,64,85,77,67,51,72,66,60,54,52,51,41,54,47,50,38,49,38,30,52,39,18,63,37,71,69,51,11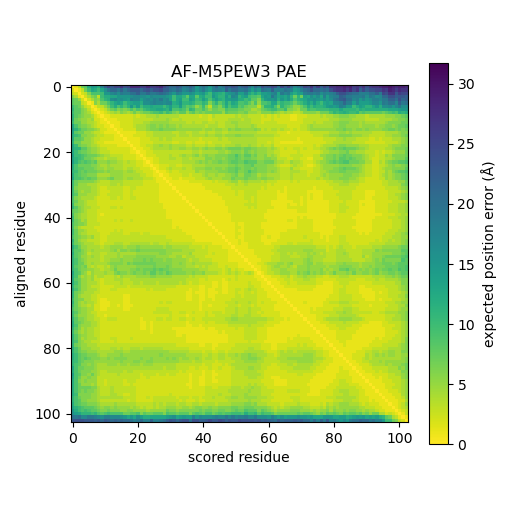,63,74,38,62,35,72,64,49,48,65,49,50,33,42,42,58,79,34,68,39,34,39,37,21,30,40,45,71,48,98,86,73,41,83,43,80,46,77,36,74,58,75,74,88,89,79,77,84,83,129